Protein AF-A0A834IF32-F1 (afdb_monomer_lite)

Foldseek 3Di:
DDDDDDPDDPPPPPPPPPPPPDDPDVCVVCVVVVVVVVVVVVVVVVVVVVVVVVVVVVVVVLVVQCPDPDDDNVVSVVVVVVVVVVVVVVCVVPVVPPPVPDDPPDPDDDPDDDDDDD

Organism: Rhynchophorus ferrugineus (NCBI:txid354439)

Radius of gyration: 31.02 Å; chains: 1; bounding box: 51×69×85 Å

Sequence (118 aa):
PSQPPIKTKPNNCYVAKLVEPYCHCDFHLYEPEMGRYMKLAEKEKVLYEELDNLKKRMAVLVGDILDHPCDTDDEKMKTIYETDYVKRVVKSSCLDRVAELRPRFGSDLTPRGYVLSK

pLDDT: mean 73.12, std 18.87, range [36.75, 96.69]

Secondary structure (DSSP, 8-state):
-PPPP---PPP--------------HHHHHHHHHHHHHHHHHHHHHH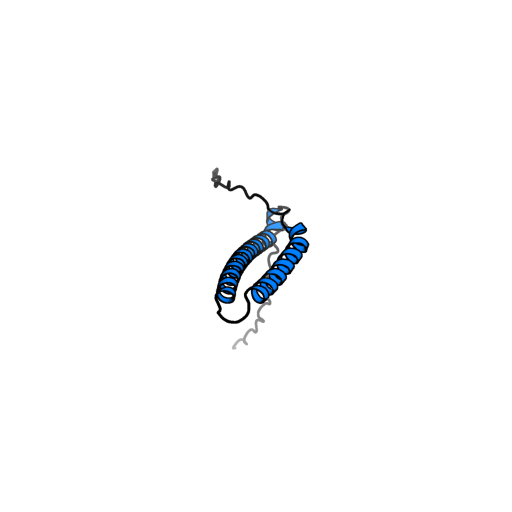HHHHHHHHHHHHHHHHHHHHSSSS-HHHHHHHHHHHHHHHHHHHHHHHTTTGGG-----------------

Structure (mmCIF, N/CA/C/O backbone):
data_AF-A0A834IF32-F1
#
_entry.id   AF-A0A834IF32-F1
#
loop_
_atom_site.group_PDB
_atom_site.id
_atom_site.type_symbol
_atom_site.label_atom_id
_atom_site.label_alt_id
_atom_site.label_comp_id
_atom_site.label_asym_id
_atom_site.label_entity_id
_atom_site.label_seq_id
_atom_site.pdbx_PDB_ins_code
_atom_site.Cartn_x
_atom_site.Cartn_y
_atom_site.Cartn_z
_atom_site.occupancy
_atom_site.B_iso_or_equiv
_atom_site.auth_seq_id
_atom_site.auth_comp_id
_atom_site.auth_asym_id
_atom_site.auth_atom_id
_atom_site.pdbx_PDB_model_num
ATOM 1 N N . PRO A 1 1 ? -25.717 -51.269 61.606 1.00 55.09 1 PRO A N 1
ATOM 2 C CA . PRO A 1 1 ? -26.358 -51.051 60.287 1.00 55.09 1 PRO A CA 1
ATOM 3 C C . PRO A 1 1 ? -25.640 -49.948 59.493 1.00 55.09 1 PRO A C 1
ATOM 5 O O . PRO A 1 1 ? -25.636 -48.795 59.912 1.00 55.09 1 PRO A O 1
ATOM 8 N N . SER A 1 2 ? -24.967 -50.316 58.399 1.00 59.84 2 SER A N 1
ATOM 9 C CA . SER A 1 2 ? -24.279 -49.369 57.516 1.00 59.84 2 SER A CA 1
ATOM 10 C C . SER A 1 2 ? -25.292 -48.650 56.622 1.00 59.84 2 SER A C 1
ATOM 12 O O . SER A 1 2 ? -26.114 -49.275 55.954 1.00 59.84 2 SER A O 1
ATOM 14 N N . GLN A 1 3 ? -25.261 -47.319 56.643 1.00 69.75 3 GLN A N 1
ATOM 15 C CA . GLN A 1 3 ? -26.117 -46.479 55.811 1.00 69.75 3 GLN A CA 1
ATOM 16 C C . GLN A 1 3 ? -25.669 -46.580 54.340 1.00 69.75 3 GLN A C 1
ATOM 18 O O . GLN A 1 3 ? -24.463 -46.554 54.080 1.00 69.75 3 GLN A O 1
ATOM 23 N N . PRO A 1 4 ? -26.591 -46.706 53.367 1.00 72.56 4 PRO A N 1
ATOM 24 C CA . PRO A 1 4 ? -26.211 -46.758 51.962 1.00 72.56 4 PRO A CA 1
ATOM 25 C C . PRO A 1 4 ? -25.679 -45.395 51.481 1.00 72.56 4 PRO A C 1
ATOM 27 O O . PRO A 1 4 ? -26.102 -44.356 52.000 1.00 72.56 4 PRO A O 1
ATOM 30 N N . PRO A 1 5 ? -24.782 -45.369 50.476 1.00 72.25 5 PRO A N 1
ATOM 31 C CA . PRO A 1 5 ? -24.218 -44.129 49.957 1.00 72.25 5 PRO A CA 1
ATOM 32 C C . PRO A 1 5 ? -25.316 -43.217 49.405 1.00 72.25 5 PRO A C 1
ATOM 34 O O . PRO A 1 5 ? -26.075 -43.604 48.512 1.00 72.25 5 PRO A O 1
ATOM 37 N N . ILE A 1 6 ? -25.388 -41.991 49.921 1.00 71.31 6 ILE A N 1
ATOM 38 C CA . ILE A 1 6 ? -26.313 -40.970 49.433 1.00 71.31 6 ILE A CA 1
ATOM 39 C C . ILE A 1 6 ? -25.824 -40.540 48.048 1.00 71.31 6 ILE A C 1
ATOM 41 O O . ILE A 1 6 ? -24.820 -39.844 47.917 1.00 71.31 6 ILE A O 1
ATOM 45 N N . LYS A 1 7 ? -26.534 -40.957 46.995 1.00 64.50 7 LYS A N 1
ATOM 46 C CA . LYS A 1 7 ? -26.339 -40.420 45.645 1.00 64.50 7 LYS A CA 1
ATOM 47 C C . LYS A 1 7 ? -26.950 -39.022 45.582 1.00 64.50 7 LYS A C 1
ATOM 49 O O . LYS A 1 7 ? -28.085 -38.859 45.139 1.00 64.50 7 LYS A O 1
ATOM 54 N N . THR A 1 8 ? -26.218 -38.004 46.022 1.00 65.38 8 THR A N 1
ATOM 55 C CA . THR A 1 8 ? -26.555 -36.631 45.652 1.00 65.38 8 THR A CA 1
ATOM 56 C C . THR A 1 8 ? -26.234 -36.473 44.167 1.00 65.38 8 THR A C 1
ATOM 58 O O . THR A 1 8 ? -25.078 -36.504 43.749 1.00 65.38 8 THR A O 1
ATOM 61 N N . LYS A 1 9 ? -27.272 -36.357 43.326 1.00 63.59 9 LYS A N 1
ATOM 62 C CA . LYS A 1 9 ? -27.092 -35.779 41.987 1.00 63.59 9 LYS A CA 1
ATOM 63 C C . LYS A 1 9 ? -26.353 -34.449 42.183 1.00 63.59 9 LYS A C 1
ATOM 65 O O . LYS A 1 9 ? -26.742 -33.715 43.096 1.00 63.59 9 LYS A O 1
ATOM 70 N N . PRO A 1 10 ? -25.324 -34.121 41.382 1.00 64.25 10 PRO A N 1
ATOM 71 C CA . PRO A 1 10 ? -24.794 -32.770 41.401 1.00 64.25 10 PRO A CA 1
ATOM 72 C C . PRO A 1 10 ? -25.981 -31.858 41.111 1.00 64.25 10 PRO A C 1
ATOM 74 O O . PRO A 1 10 ? -26.658 -32.027 40.093 1.00 64.25 10 PRO A O 1
ATOM 77 N N . ASN A 1 11 ? -26.309 -30.979 42.060 1.00 61.72 11 ASN A N 1
ATOM 78 C CA . ASN A 1 11 ? -27.284 -29.936 41.807 1.00 61.72 11 ASN A CA 1
ATOM 79 C C . ASN A 1 11 ? -26.822 -29.264 40.520 1.00 61.72 11 ASN A C 1
ATOM 81 O O . ASN A 1 11 ? -25.683 -28.802 40.439 1.00 61.72 11 ASN A O 1
ATOM 85 N N . ASN A 1 12 ? -27.681 -29.270 39.502 1.00 59.97 12 ASN A N 1
ATOM 86 C CA . ASN A 1 12 ? -27.501 -28.433 38.333 1.00 59.97 12 ASN A CA 1
ATOM 87 C C . ASN A 1 12 ? -27.633 -26.996 38.840 1.00 59.97 12 ASN A C 1
ATOM 89 O O . ASN A 1 12 ? -28.708 -26.402 38.779 1.00 59.97 12 ASN A O 1
ATOM 93 N N . CYS A 1 13 ? -26.561 -26.478 39.437 1.00 61.34 13 CYS A N 1
ATOM 94 C CA . CYS A 1 13 ? -26.422 -25.099 39.840 1.00 61.34 13 CYS A CA 1
ATOM 95 C C . CYS A 1 13 ? -26.330 -24.314 38.539 1.00 61.34 13 CYS A C 1
ATOM 97 O O . CYS A 1 13 ? -25.243 -23.993 38.064 1.00 61.34 13 CYS A O 1
ATOM 99 N N . TYR A 1 14 ? -27.481 -24.063 37.919 1.00 63.34 14 TYR A N 1
ATOM 100 C CA . TYR A 1 14 ? -27.614 -22.986 36.964 1.00 63.34 14 TYR A CA 1
ATOM 101 C C . TYR A 1 14 ? -27.271 -21.716 37.735 1.00 63.34 14 TYR A C 1
ATOM 103 O O . TYR A 1 14 ? -28.106 -21.141 38.429 1.00 63.34 14 TYR A O 1
ATOM 111 N N . VAL A 1 15 ? -26.002 -21.316 37.667 1.00 65.94 15 VAL A N 1
ATOM 112 C CA . VAL A 1 15 ? -25.593 -19.968 38.028 1.00 65.94 15 VAL A CA 1
ATOM 113 C C . VAL A 1 15 ? -26.241 -19.099 36.966 1.00 65.94 15 VAL A C 1
ATOM 115 O O . VAL A 1 15 ? -25.752 -19.016 35.838 1.00 65.94 15 VAL A O 1
ATOM 118 N N . ALA A 1 16 ? -27.408 -18.543 37.290 1.00 64.94 16 ALA A N 1
ATOM 119 C CA . ALA A 1 16 ? -28.004 -17.504 36.477 1.00 64.94 16 ALA A CA 1
ATOM 120 C C . ALA A 1 16 ? -26.912 -16.450 36.277 1.00 64.94 16 ALA A C 1
ATOM 122 O O . ALA A 1 16 ? -26.424 -15.875 37.251 1.00 64.94 16 ALA A O 1
ATOM 123 N N . LYS A 1 17 ? -26.466 -16.257 35.029 1.00 63.28 17 LYS A N 1
ATOM 124 C CA . LYS A 1 17 ? -25.652 -15.089 34.703 1.00 63.28 17 LYS A CA 1
ATOM 125 C C . LYS A 1 17 ? -26.481 -13.900 35.161 1.00 63.28 17 LYS A C 1
ATOM 127 O O . LYS A 1 17 ? -27.579 -13.705 34.644 1.00 63.28 17 LYS A O 1
ATOM 132 N N . LEU A 1 18 ? -25.987 -13.184 36.168 1.00 60.28 18 LEU A N 1
ATOM 133 C CA . LEU A 1 18 ? -26.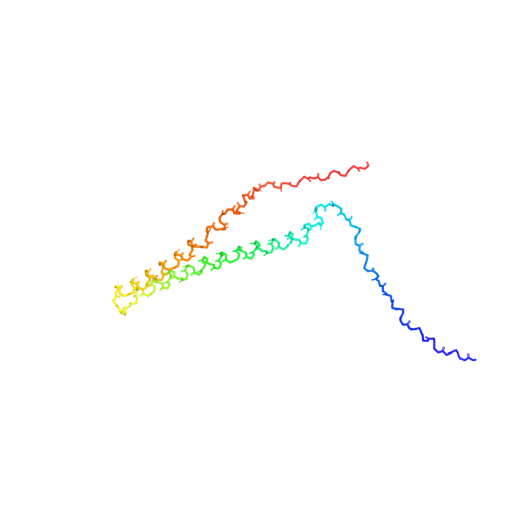547 -11.905 36.569 1.00 60.28 18 LEU A CA 1
ATOM 134 C C . LEU A 1 18 ? -26.494 -11.033 35.318 1.00 60.28 18 LEU A C 1
ATOM 136 O O . LEU A 1 18 ? -25.420 -10.623 34.885 1.00 60.28 18 LEU A O 1
ATOM 140 N N . VAL A 1 19 ? -27.643 -10.880 34.666 1.00 61.78 19 VAL A N 1
ATOM 141 C CA . VAL A 1 19 ? -27.812 -9.912 33.593 1.00 61.78 19 VAL A CA 1
ATOM 142 C C . VAL A 1 19 ? -27.631 -8.569 34.279 1.00 61.78 19 VAL A C 1
ATOM 144 O O . VAL A 1 19 ? -28.379 -8.259 35.209 1.00 61.78 19 VAL A O 1
ATOM 147 N N . GLU A 1 20 ? -26.585 -7.835 33.904 1.00 65.62 20 GLU A N 1
ATOM 148 C CA . GLU A 1 20 ? -26.360 -6.497 34.441 1.00 65.62 20 GLU A CA 1
ATOM 149 C C . GLU A 1 20 ? -27.640 -5.667 34.262 1.00 65.62 20 GLU A C 1
ATOM 151 O O . GLU A 1 20 ? -28.281 -5.748 33.206 1.00 65.62 20 GLU A O 1
ATOM 156 N N . PRO A 1 21 ? -28.071 -4.926 35.299 1.00 65.88 21 PRO A N 1
ATOM 157 C CA . PRO A 1 21 ? -29.269 -4.110 35.210 1.00 65.88 21 PRO A CA 1
ATOM 158 C C . PRO A 1 21 ? -29.119 -3.142 34.037 1.00 65.88 21 PRO A C 1
ATOM 160 O O . PRO A 1 21 ? -28.099 -2.469 33.907 1.00 65.88 21 PRO A O 1
ATOM 163 N N . TYR A 1 22 ? -30.137 -3.100 33.178 1.00 60.47 22 TYR A N 1
ATOM 164 C CA . TYR A 1 22 ? -30.170 -2.268 31.980 1.00 60.47 22 TYR A CA 1
ATOM 165 C C . TYR A 1 22 ? -29.906 -0.796 32.350 1.00 60.47 22 TYR A C 1
ATOM 167 O O . TYR A 1 22 ? -30.786 -0.116 32.878 1.00 60.47 22 TYR A O 1
ATOM 175 N N . CYS A 1 23 ? -28.678 -0.314 32.123 1.00 68.75 23 CYS A N 1
ATOM 176 C CA . CYS A 1 23 ? -28.326 1.093 32.305 1.00 68.75 23 CYS A CA 1
ATOM 177 C C . CYS A 1 23 ? -28.703 1.866 31.043 1.00 68.75 23 CYS A C 1
ATOM 179 O O . CYS A 1 23 ? -28.244 1.539 29.954 1.00 68.75 23 CYS A O 1
ATOM 181 N N . HIS A 1 24 ? -29.465 2.948 31.195 1.00 62.12 24 HIS A N 1
ATOM 182 C CA . HIS A 1 24 ? -29.790 3.889 30.114 1.00 62.12 24 HIS A CA 1
ATOM 183 C C . HIS A 1 24 ? -28.644 4.854 29.774 1.00 62.12 24 HIS A C 1
ATOM 185 O O . HIS A 1 24 ? -28.862 5.890 29.152 1.00 62.12 24 HIS A O 1
ATOM 191 N N . CYS A 1 25 ? -27.434 4.564 30.236 1.00 69.19 25 CYS A N 1
ATOM 192 C CA . CYS A 1 25 ? -26.279 5.384 29.955 1.00 69.19 25 CYS A CA 1
ATOM 193 C C . CYS A 1 25 ? -25.654 4.951 28.626 1.00 69.19 25 CYS A C 1
ATOM 195 O O . CYS A 1 25 ? -25.248 3.802 28.457 1.00 69.19 25 CYS A O 1
ATOM 197 N N . ASP A 1 26 ? -25.533 5.909 27.709 1.00 63.69 26 ASP A N 1
ATOM 198 C CA . ASP A 1 26 ? -24.906 5.755 26.392 1.00 63.69 26 ASP A CA 1
ATOM 199 C C . ASP A 1 26 ? -23.539 5.051 26.459 1.00 63.69 26 ASP A C 1
ATOM 201 O O . ASP A 1 26 ? -23.178 4.274 25.580 1.00 63.69 26 ASP A O 1
ATOM 205 N N . PHE A 1 27 ? -22.799 5.255 27.552 1.00 65.38 27 PHE A N 1
ATOM 206 C CA . PHE A 1 27 ? -21.507 4.622 27.799 1.00 65.38 27 PHE A CA 1
ATOM 207 C C . PHE A 1 27 ? -21.541 3.087 27.680 1.00 65.38 27 PHE A C 1
ATOM 209 O O . PHE A 1 27 ? -20.686 2.525 27.001 1.00 65.38 27 PHE A O 1
ATOM 216 N N . HIS A 1 28 ? -22.542 2.410 28.253 1.00 64.88 28 HIS A N 1
ATOM 217 C CA . HIS A 1 28 ? -22.630 0.942 28.196 1.00 64.88 28 HIS A CA 1
ATOM 218 C C . HIS A 1 28 ? -23.219 0.417 26.881 1.00 64.88 28 HIS A C 1
ATOM 220 O O . HIS A 1 28 ? -22.980 -0.737 26.527 1.00 64.88 28 HIS A O 1
ATOM 226 N N . LEU A 1 29 ? -23.937 1.254 26.122 1.00 62.12 29 LEU A N 1
ATOM 227 C CA . LEU A 1 29 ? -24.333 0.920 24.751 1.00 62.12 29 LEU A CA 1
ATOM 228 C C . LEU A 1 29 ? -23.116 0.876 23.819 1.00 62.12 29 LEU A C 1
ATOM 230 O O . LEU A 1 29 ? -23.004 -0.034 22.998 1.00 62.12 29 LEU A O 1
ATOM 234 N N . TYR A 1 30 ? -22.189 1.825 23.970 1.00 65.12 30 TYR A N 1
ATOM 235 C CA . TYR A 1 30 ? -21.050 1.962 23.062 1.00 65.12 30 TYR A CA 1
ATOM 236 C C . TYR A 1 30 ? -19.791 1.221 23.511 1.00 65.12 30 TYR A C 1
ATOM 238 O O . TYR A 1 30 ? -18.935 0.964 22.674 1.00 65.12 30 TYR A O 1
ATOM 246 N N . GLU A 1 31 ? -19.639 0.850 24.783 1.00 64.56 31 GLU A N 1
ATOM 247 C CA . GLU A 1 31 ? -18.443 0.165 25.303 1.00 64.56 31 GLU A CA 1
ATOM 248 C C . GLU A 1 31 ? -17.981 -1.049 24.452 1.00 64.56 31 GLU A C 1
ATOM 250 O O . GLU A 1 31 ? -16.805 -1.093 24.060 1.00 64.56 31 GLU A O 1
ATOM 255 N N . PRO A 1 32 ? -18.859 -1.994 24.048 1.00 72.56 32 PRO A N 1
ATOM 256 C CA . PRO A 1 32 ? -18.455 -3.099 23.174 1.00 72.56 32 PRO A CA 1
ATOM 257 C C . PRO A 1 32 ? -18.165 -2.677 21.722 1.00 72.56 32 PRO A C 1
ATOM 259 O O . PRO A 1 32 ? -17.421 -3.373 21.021 1.00 72.56 32 PRO A O 1
ATOM 262 N N . GLU A 1 33 ? -18.726 -1.565 21.247 1.00 79.06 33 GLU A N 1
ATOM 263 C CA . GLU A 1 33 ? -18.521 -1.048 19.887 1.00 79.06 33 GLU A CA 1
ATOM 264 C C . GLU A 1 33 ? -17.258 -0.189 19.781 1.00 79.06 33 GLU A C 1
ATOM 266 O O . GLU A 1 33 ? -16.506 -0.305 18.814 1.00 79.06 33 GLU A O 1
ATOM 271 N N . MET A 1 34 ? -16.949 0.586 20.817 1.00 81.94 34 MET A N 1
ATOM 272 C CA . MET A 1 34 ? -15.769 1.437 20.903 1.00 81.94 34 MET A CA 1
ATOM 273 C C . MET A 1 34 ? -14.490 0.597 20.877 1.00 81.94 34 MET A C 1
ATOM 275 O O . MET A 1 34 ? -13.562 0.884 20.120 1.00 81.94 34 MET A O 1
ATOM 279 N N . GLY A 1 35 ? -14.470 -0.527 21.603 1.00 83.81 35 GLY A N 1
ATOM 280 C CA . GLY A 1 35 ? -13.368 -1.488 21.528 1.00 83.81 35 GLY A CA 1
ATOM 281 C C . GLY A 1 35 ? -13.195 -2.113 20.135 1.00 83.81 35 GLY A C 1
ATOM 282 O O . GLY A 1 35 ? -12.072 -2.430 19.732 1.00 83.81 35 GLY A O 1
ATOM 283 N N . ARG A 1 36 ? -14.279 -2.279 19.361 1.00 86.44 36 ARG A N 1
ATOM 284 C CA . ARG A 1 36 ? -14.203 -2.735 17.960 1.00 86.44 36 ARG A CA 1
ATOM 285 C C . ARG A 1 36 ? -13.673 -1.635 17.050 1.00 86.44 36 ARG A C 1
ATOM 287 O O . ARG A 1 36 ? -12.796 -1.922 16.240 1.00 86.44 36 ARG A O 1
ATOM 294 N N . TYR A 1 37 ? -14.147 -0.403 17.215 1.00 89.50 37 TYR A N 1
ATOM 295 C CA . TYR A 1 37 ? -13.665 0.758 16.472 1.00 89.50 37 TYR A CA 1
ATOM 296 C C . TYR A 1 37 ? -12.155 0.951 16.651 1.00 89.50 37 TYR A C 1
ATOM 298 O O . TYR A 1 37 ? -11.436 1.023 15.661 1.00 89.50 37 TYR A O 1
ATOM 306 N N . MET A 1 38 ? -11.646 0.918 17.887 1.00 89.19 38 MET A N 1
ATOM 307 C CA . MET A 1 38 ? -10.205 1.052 18.146 1.00 89.19 38 MET A CA 1
ATOM 308 C C . MET A 1 38 ? -9.381 -0.035 17.444 1.00 89.19 38 MET A C 1
ATOM 310 O O . MET A 1 38 ? -8.339 0.252 16.860 1.00 89.19 38 MET A O 1
ATOM 314 N N . LYS A 1 39 ? -9.864 -1.285 17.438 1.00 90.75 39 LYS A N 1
ATOM 315 C CA . LYS A 1 39 ? -9.211 -2.381 16.703 1.00 90.75 39 LYS A CA 1
ATOM 316 C C . LYS A 1 39 ? -9.246 -2.171 15.190 1.00 90.75 39 LYS A C 1
ATOM 318 O O . LYS A 1 39 ? -8.306 -2.570 14.512 1.00 90.75 39 LYS A O 1
ATOM 323 N N . LEU A 1 40 ? -10.327 -1.604 14.654 1.00 93.19 40 LEU A N 1
ATOM 324 C CA . LEU A 1 40 ? -10.425 -1.274 13.232 1.00 93.19 40 LEU A CA 1
ATOM 325 C C . LEU A 1 40 ? -9.475 -0.132 12.861 1.00 93.19 40 LEU A C 1
ATOM 327 O O . LEU A 1 40 ? -8.773 -0.257 11.865 1.00 93.19 40 LEU A O 1
ATOM 331 N N . ALA A 1 41 ? -9.387 0.909 13.688 1.00 93.06 41 ALA A N 1
ATOM 332 C CA . ALA A 1 41 ? -8.467 2.025 13.485 1.00 93.06 41 ALA A CA 1
ATOM 333 C C . ALA A 1 41 ? -6.995 1.573 13.515 1.00 93.06 41 ALA A C 1
ATOM 335 O O . ALA A 1 41 ? -6.206 1.970 12.660 1.00 93.06 41 ALA A O 1
ATOM 336 N N . GLU A 1 42 ? -6.625 0.683 14.443 1.00 94.31 42 GLU A N 1
ATOM 337 C CA . GLU A 1 42 ? -5.264 0.130 14.475 1.00 94.31 42 GLU A CA 1
ATOM 338 C C . GLU A 1 42 ? -4.969 -0.718 13.229 1.00 94.31 42 GLU A C 1
ATOM 340 O O . GLU A 1 42 ? -3.902 -0.601 12.631 1.00 94.31 42 GLU A O 1
ATOM 345 N N . LYS A 1 43 ? -5.932 -1.532 12.777 1.00 95.12 43 LYS A N 1
ATOM 346 C CA . LYS A 1 43 ? -5.788 -2.291 11.524 1.00 95.12 43 LYS A CA 1
ATOM 347 C C . LYS A 1 43 ? -5.633 -1.379 10.314 1.00 95.12 43 LYS A C 1
ATOM 349 O O . LYS A 1 43 ? -4.804 -1.657 9.456 1.00 95.12 43 LYS A O 1
ATOM 354 N N . GLU A 1 44 ? -6.420 -0.312 10.237 1.00 93.19 44 GLU A N 1
ATOM 355 C CA . GLU A 1 44 ? -6.318 0.672 9.163 1.00 93.19 44 GLU A CA 1
ATOM 356 C C . GLU A 1 44 ? -4.913 1.289 9.123 1.00 93.19 44 GLU A C 1
ATOM 358 O O . GLU A 1 44 ? -4.292 1.345 8.061 1.00 93.19 44 GLU A O 1
ATOM 363 N N . LYS A 1 45 ? -4.374 1.680 10.281 1.00 93.31 45 LYS A N 1
ATOM 364 C CA . LYS A 1 45 ? -3.008 2.199 10.395 1.00 93.31 45 LYS A CA 1
ATOM 365 C C . LYS A 1 45 ? -1.967 1.203 9.873 1.00 93.31 45 LYS A C 1
ATOM 367 O O . LYS A 1 45 ? -1.146 1.580 9.040 1.00 93.31 45 LYS A O 1
ATOM 372 N N . VAL A 1 46 ? -2.026 -0.057 10.309 1.00 95.12 46 VAL A N 1
ATOM 373 C CA . VAL A 1 46 ? -1.100 -1.109 9.848 1.00 95.12 46 VAL A CA 1
ATOM 374 C C . VAL A 1 46 ? -1.186 -1.292 8.331 1.00 95.12 46 VAL A C 1
ATOM 376 O O . VAL A 1 46 ? -0.159 -1.329 7.657 1.00 95.12 46 VAL A O 1
ATOM 379 N N . LEU A 1 47 ? -2.395 -1.320 7.764 1.00 94.94 47 LEU A N 1
ATOM 380 C CA . LEU A 1 47 ? -2.583 -1.431 6.315 1.00 94.94 47 LEU A CA 1
ATOM 381 C C . LEU A 1 47 ? -1.971 -0.246 5.554 1.00 94.94 47 LEU A C 1
ATOM 383 O O . LEU A 1 47 ? -1.413 -0.436 4.472 1.00 94.94 47 LEU A O 1
ATOM 387 N N . TYR A 1 48 ? -2.036 0.974 6.097 1.00 93.50 48 TYR A N 1
ATOM 388 C CA . TYR A 1 48 ? -1.362 2.124 5.489 1.00 93.50 48 TYR A CA 1
ATOM 389 C C . TYR A 1 48 ? 0.162 1.996 5.521 1.00 93.50 48 TYR A C 1
ATOM 391 O O . TYR A 1 48 ? 0.812 2.323 4.526 1.00 93.50 48 TYR A O 1
ATOM 399 N N . GLU A 1 49 ? 0.731 1.515 6.626 1.00 94.62 49 GLU A N 1
ATOM 400 C CA . GLU A 1 49 ? 2.173 1.270 6.748 1.00 94.62 49 GLU A CA 1
ATOM 401 C C . GLU A 1 49 ? 2.640 0.185 5.765 1.00 94.62 49 GLU A C 1
ATOM 403 O O . GLU A 1 49 ? 3.635 0.360 5.056 1.00 94.62 49 GLU A O 1
ATOM 408 N N . GLU A 1 50 ? 1.892 -0.913 5.651 1.00 95.88 50 GLU A N 1
ATOM 409 C CA . GLU A 1 50 ? 2.147 -1.975 4.673 1.00 95.88 50 GLU A CA 1
ATOM 410 C C . GLU A 1 50 ? 2.068 -1.456 3.235 1.00 95.88 50 GLU A C 1
ATOM 412 O O . GLU A 1 50 ? 2.938 -1.754 2.412 1.00 95.88 50 GLU A O 1
ATOM 417 N N . LEU A 1 51 ? 1.065 -0.632 2.932 1.00 93.75 51 LEU A N 1
ATOM 418 C CA . LEU A 1 51 ? 0.888 -0.026 1.617 1.00 93.75 51 LEU A CA 1
ATOM 419 C C . LEU A 1 51 ? 2.019 0.956 1.276 1.00 93.75 51 LEU A C 1
ATOM 421 O O . LEU A 1 51 ? 2.438 1.022 0.118 1.00 93.75 51 LEU A O 1
ATOM 425 N N . ASP A 1 52 ? 2.534 1.708 2.249 1.00 93.94 52 ASP A N 1
ATOM 426 C CA . ASP A 1 52 ? 3.702 2.573 2.057 1.00 93.94 52 ASP A CA 1
ATOM 427 C C . ASP A 1 52 ? 4.972 1.756 1.781 1.00 93.94 52 ASP A C 1
ATOM 429 O O . ASP A 1 52 ? 5.707 2.024 0.827 1.00 93.94 52 ASP A O 1
ATOM 433 N N . ASN A 1 53 ? 5.187 0.684 2.545 1.00 95.88 53 ASN A N 1
ATOM 434 C CA . ASN A 1 53 ? 6.298 -0.237 2.321 1.00 95.88 53 ASN A CA 1
ATOM 435 C C . ASN A 1 53 ? 6.219 -0.918 0.949 1.00 95.88 53 ASN A C 1
ATOM 437 O O . ASN A 1 53 ? 7.232 -1.028 0.255 1.00 95.88 53 ASN A O 1
ATOM 441 N N . LEU A 1 54 ? 5.024 -1.326 0.519 1.00 95.44 54 LEU A N 1
ATOM 442 C CA . LEU A 1 54 ? 4.806 -1.890 -0.809 1.00 95.44 54 LEU A CA 1
ATOM 443 C C . LEU A 1 54 ? 5.155 -0.882 -1.910 1.00 95.44 54 LEU A C 1
ATOM 445 O O . LEU A 1 54 ? 5.859 -1.237 -2.853 1.00 95.44 54 LEU A O 1
ATOM 449 N N . LYS A 1 55 ? 4.732 0.383 -1.781 1.00 93.06 55 LYS A N 1
ATOM 450 C CA . LYS A 1 55 ? 5.084 1.442 -2.745 1.00 93.06 55 LYS A CA 1
ATOM 451 C C . LYS A 1 55 ? 6.593 1.636 -2.863 1.00 93.06 55 LYS A C 1
ATOM 453 O O . LYS A 1 55 ? 7.085 1.775 -3.979 1.00 93.06 55 LYS A O 1
ATOM 458 N N . LYS A 1 56 ? 7.322 1.624 -1.743 1.00 95.75 56 LYS A N 1
ATOM 459 C CA . LYS A 1 56 ? 8.791 1.723 -1.747 1.00 95.75 56 LYS A CA 1
ATOM 460 C C . LYS A 1 56 ? 9.422 0.553 -2.495 1.00 95.75 56 LYS A C 1
ATOM 462 O O . LYS A 1 56 ? 10.266 0.774 -3.354 1.00 95.75 56 LYS A O 1
ATOM 467 N N . ARG A 1 57 ? 8.968 -0.677 -2.230 1.00 96.69 57 ARG A N 1
ATOM 468 C CA . ARG A 1 57 ? 9.451 -1.875 -2.941 1.00 96.69 57 ARG A CA 1
ATOM 469 C C . ARG A 1 57 ? 9.166 -1.812 -4.439 1.00 96.69 57 ARG A C 1
ATOM 471 O O . ARG A 1 57 ? 10.039 -2.155 -5.222 1.00 96.69 57 ARG A O 1
ATOM 478 N N . MET A 1 58 ? 7.983 -1.340 -4.836 1.00 94.94 58 MET A N 1
ATOM 479 C CA . MET A 1 58 ? 7.666 -1.127 -6.251 1.00 94.94 58 MET A CA 1
ATOM 480 C C . MET A 1 58 ? 8.610 -0.111 -6.899 1.00 94.94 58 MET A C 1
ATOM 482 O O . MET A 1 58 ? 9.051 -0.340 -8.015 1.00 94.94 58 MET A O 1
ATOM 486 N N . ALA A 1 59 ? 8.929 0.991 -6.213 1.00 93.94 59 ALA A N 1
ATOM 487 C CA . ALA A 1 59 ? 9.843 2.003 -6.741 1.00 93.94 59 ALA A CA 1
ATOM 488 C C . ALA A 1 59 ? 11.267 1.457 -6.934 1.00 93.94 59 ALA A C 1
ATOM 490 O O . ALA A 1 59 ? 11.872 1.716 -7.969 1.00 93.94 59 ALA A O 1
ATOM 491 N N . VAL A 1 60 ? 11.770 0.670 -5.974 1.00 96.56 60 VAL A N 1
ATOM 492 C CA . VAL A 1 60 ? 13.066 -0.021 -6.101 1.00 96.56 60 VAL A CA 1
ATOM 493 C C . VAL A 1 60 ? 13.048 -0.976 -7.292 1.00 96.56 60 VAL A C 1
ATOM 495 O O . VAL A 1 60 ? 13.915 -0.887 -8.149 1.00 96.56 60 VAL A O 1
ATOM 498 N N . LEU A 1 61 ? 12.011 -1.812 -7.401 1.00 95.00 61 LEU A N 1
ATOM 499 C CA . LEU A 1 61 ? 11.890 -2.780 -8.491 1.00 95.00 61 LEU A CA 1
ATOM 500 C C . LEU A 1 61 ? 11.824 -2.109 -9.869 1.00 95.00 61 LEU A C 1
ATOM 502 O O . LEU A 1 61 ? 12.397 -2.612 -10.826 1.00 95.00 61 LEU A O 1
ATOM 506 N N . VAL A 1 62 ? 11.128 -0.975 -9.982 1.00 93.88 62 VAL A N 1
ATOM 507 C CA . VAL A 1 62 ? 11.105 -0.186 -11.222 1.00 93.88 62 VAL A CA 1
ATOM 508 C C . VAL A 1 62 ? 12.505 0.319 -11.569 1.00 93.88 62 VAL A C 1
ATOM 510 O O . VAL A 1 62 ? 12.884 0.240 -12.732 1.00 93.88 62 VAL A O 1
ATOM 513 N N . GLY A 1 63 ? 13.276 0.784 -10.582 1.00 92.38 63 GLY A N 1
ATOM 514 C CA . GLY A 1 63 ? 14.684 1.137 -10.777 1.00 92.38 63 GLY A CA 1
ATOM 515 C C . GLY A 1 63 ? 15.493 -0.039 -11.324 1.00 92.38 63 GLY A C 1
ATOM 516 O O . GLY A 1 63 ? 16.077 0.075 -12.395 1.00 92.38 63 GLY A O 1
ATOM 517 N N . ASP A 1 64 ? 15.411 -1.198 -10.665 1.00 93.50 64 ASP A N 1
ATOM 518 C CA . ASP A 1 64 ? 16.129 -2.412 -11.078 1.00 93.50 64 ASP A CA 1
ATOM 519 C C . ASP A 1 64 ? 15.765 -2.858 -12.510 1.00 93.50 64 ASP A C 1
ATOM 521 O O . ASP A 1 64 ? 16.623 -3.322 -13.261 1.00 93.50 64 ASP A O 1
ATOM 525 N N . ILE A 1 65 ? 14.495 -2.711 -12.913 1.00 92.12 65 ILE A N 1
ATOM 526 C CA . ILE A 1 65 ? 14.027 -3.018 -14.275 1.00 92.12 65 ILE A CA 1
ATOM 527 C C . ILE A 1 65 ? 14.647 -2.058 -15.298 1.00 92.12 65 ILE A C 1
ATOM 529 O O . ILE A 1 65 ? 15.095 -2.493 -16.364 1.00 92.12 65 ILE A O 1
ATOM 533 N N . LEU A 1 66 ? 14.665 -0.759 -14.994 1.00 90.94 66 LEU A N 1
ATOM 534 C CA . LEU A 1 66 ? 15.221 0.256 -15.889 1.00 90.94 66 LEU A CA 1
ATOM 535 C C . LEU A 1 66 ? 16.739 0.110 -16.027 1.00 90.94 66 LEU A C 1
ATOM 537 O O . LEU A 1 66 ? 17.243 0.184 -17.142 1.00 90.94 66 LEU A O 1
ATOM 541 N N . ASP A 1 67 ? 17.436 -0.221 -14.941 1.00 90.50 67 ASP A N 1
ATOM 542 C CA . ASP A 1 67 ? 18.890 -0.417 -14.928 1.00 90.50 67 ASP A CA 1
ATOM 543 C C . ASP A 1 67 ? 19.337 -1.733 -15.601 1.00 90.50 67 ASP A C 1
ATOM 545 O O . ASP A 1 67 ? 20.520 -1.923 -15.900 1.00 90.50 67 ASP A O 1
ATOM 549 N N . HIS A 1 68 ? 18.414 -2.668 -15.856 1.00 88.69 68 HIS A N 1
ATOM 550 C CA . HIS A 1 68 ? 18.741 -3.959 -16.457 1.00 88.69 68 HIS A CA 1
ATOM 551 C C . HIS A 1 68 ? 19.133 -3.813 -17.945 1.00 88.69 68 HIS A C 1
ATOM 553 O O . HIS A 1 68 ? 18.368 -3.257 -18.723 1.00 88.69 68 HIS A O 1
ATOM 559 N N . PRO A 1 69 ? 20.247 -4.387 -18.429 1.00 86.00 69 PRO A N 1
ATOM 560 C CA . PRO A 1 69 ? 20.734 -4.164 -19.801 1.00 86.00 69 PRO A CA 1
ATOM 561 C C . PRO A 1 69 ? 19.949 -4.909 -20.902 1.00 86.00 69 PRO A C 1
ATOM 563 O O . PRO A 1 69 ? 20.336 -4.874 -22.067 1.00 86.00 69 PRO A O 1
ATOM 566 N N . CYS A 1 70 ? 18.893 -5.639 -20.540 1.00 79.62 70 CYS A N 1
ATOM 567 C CA . CYS A 1 70 ? 18.011 -6.338 -21.481 1.00 79.62 70 CYS A CA 1
ATOM 568 C C . CYS A 1 70 ? 16.794 -5.461 -21.799 1.00 79.62 70 CYS A C 1
ATOM 570 O O . CYS A 1 70 ? 16.355 -4.722 -20.921 1.00 79.62 70 CYS A O 1
ATOM 572 N N . ASP A 1 71 ? 16.258 -5.591 -23.013 1.00 76.75 71 ASP A N 1
ATOM 573 C CA . ASP A 1 71 ? 15.163 -4.801 -23.596 1.00 76.75 71 ASP A CA 1
ATOM 574 C C . ASP A 1 71 ? 15.486 -3.326 -23.883 1.00 76.75 71 ASP A C 1
ATOM 576 O O . ASP A 1 71 ? 16.496 -2.777 -23.445 1.00 76.75 71 ASP A O 1
ATOM 580 N N . THR A 1 72 ? 14.620 -2.687 -24.673 1.00 83.31 72 THR A N 1
ATOM 581 C CA . THR A 1 72 ? 14.704 -1.249 -24.952 1.00 83.31 72 THR A CA 1
ATOM 582 C C . THR A 1 72 ? 14.014 -0.452 -23.847 1.00 83.31 72 THR A C 1
ATOM 584 O O . THR A 1 72 ? 12.977 -0.866 -23.319 1.00 83.31 72 THR A O 1
ATOM 587 N N . ASP A 1 73 ? 14.564 0.715 -23.510 1.00 86.25 73 ASP A N 1
ATOM 588 C CA . ASP A 1 73 ? 13.999 1.584 -22.469 1.00 86.25 73 ASP A CA 1
ATOM 589 C C . ASP A 1 73 ? 12.544 1.975 -22.770 1.00 86.25 73 ASP A C 1
ATOM 591 O O . ASP A 1 73 ? 11.721 2.062 -21.857 1.00 86.25 73 ASP A O 1
ATOM 595 N N . ASP A 1 74 ? 12.195 2.125 -24.050 1.00 87.75 74 ASP A N 1
ATOM 596 C CA . ASP A 1 74 ? 10.846 2.474 -24.498 1.00 87.75 74 ASP A CA 1
ATOM 597 C C . ASP A 1 74 ? 9.800 1.414 -24.109 1.00 87.75 74 ASP A C 1
ATOM 599 O O . ASP A 1 74 ? 8.715 1.754 -23.625 1.00 87.75 74 ASP A O 1
ATOM 603 N N . GLU A 1 75 ? 10.112 0.124 -24.269 1.00 87.94 75 GLU A N 1
ATOM 604 C CA . GLU A 1 75 ? 9.193 -0.970 -23.926 1.00 87.94 75 GLU A CA 1
ATOM 605 C C . GLU A 1 75 ? 8.989 -1.090 -22.409 1.00 87.94 75 GLU A C 1
ATOM 607 O O . GLU A 1 75 ? 7.856 -1.248 -21.930 1.00 87.94 75 GLU A O 1
ATOM 612 N N . LYS A 1 76 ? 10.064 -0.927 -21.630 1.00 90.44 76 LYS A N 1
ATOM 613 C CA . LYS A 1 76 ? 9.994 -0.915 -20.162 1.00 90.44 76 LYS A CA 1
ATOM 614 C C . LYS A 1 76 ? 9.176 0.264 -19.658 1.00 90.44 76 LYS A C 1
ATOM 616 O O . LYS A 1 76 ? 8.245 0.094 -18.873 1.00 90.44 76 LYS A O 1
ATOM 621 N N . MET A 1 77 ? 9.478 1.467 -20.139 1.00 91.00 77 MET A N 1
ATOM 622 C CA . MET A 1 77 ? 8.782 2.675 -19.710 1.00 91.00 77 MET A CA 1
ATOM 623 C C . MET A 1 77 ? 7.301 2.616 -20.075 1.00 91.00 77 MET A C 1
ATOM 625 O O . MET A 1 77 ? 6.462 2.964 -19.245 1.00 91.00 77 MET A O 1
ATOM 629 N N . LYS A 1 78 ? 6.950 2.106 -21.262 1.00 92.44 78 LYS A N 1
ATOM 630 C CA . LYS A 1 78 ? 5.551 1.919 -21.665 1.00 92.44 78 LYS A CA 1
ATOM 631 C C . LYS A 1 78 ? 4.782 1.040 -20.674 1.00 92.44 78 LYS A C 1
ATOM 633 O O . LYS A 1 78 ? 3.731 1.453 -20.184 1.00 92.44 78 LYS A O 1
ATOM 638 N N . THR A 1 79 ? 5.313 -0.136 -20.341 1.00 90.12 79 THR A N 1
ATOM 639 C CA . THR A 1 79 ? 4.642 -1.077 -19.425 1.00 90.12 79 THR A CA 1
ATOM 640 C C . THR A 1 79 ? 4.527 -0.525 -18.000 1.00 90.12 79 THR A C 1
ATOM 642 O O . THR A 1 79 ? 3.471 -0.654 -17.367 1.00 90.12 79 THR A O 1
ATOM 645 N N . ILE A 1 80 ? 5.563 0.163 -17.508 1.00 92.31 80 ILE A N 1
ATOM 646 C CA . ILE A 1 80 ? 5.539 0.860 -16.213 1.00 92.31 80 ILE A CA 1
ATOM 647 C C . ILE A 1 80 ? 4.443 1.935 -16.208 1.00 92.31 80 ILE A C 1
ATOM 649 O O . ILE A 1 80 ? 3.621 1.980 -15.286 1.00 92.31 80 ILE A O 1
ATOM 653 N N . TYR A 1 81 ? 4.374 2.770 -17.250 1.00 91.81 81 TYR A N 1
ATOM 654 C CA . TYR A 1 81 ? 3.382 3.840 -17.349 1.00 91.81 81 TYR A CA 1
ATOM 655 C C . TYR A 1 81 ? 1.945 3.324 -17.422 1.00 91.81 81 TYR A C 1
ATOM 657 O O . TYR A 1 81 ? 1.079 3.861 -16.726 1.00 91.81 81 TYR A O 1
ATOM 665 N N . GLU A 1 82 ? 1.680 2.297 -18.231 1.00 92.94 82 GLU A N 1
ATOM 666 C CA . GLU A 1 82 ? 0.357 1.668 -18.338 1.00 92.94 82 GLU A CA 1
ATOM 667 C C . GLU A 1 82 ? -0.098 1.126 -16.976 1.00 92.94 82 GLU A C 1
ATOM 669 O O . GLU A 1 82 ? -1.211 1.411 -16.518 1.00 92.94 82 GLU A O 1
ATOM 674 N N . THR A 1 83 ? 0.804 0.440 -16.271 1.00 91.56 83 THR A N 1
ATOM 675 C CA . THR A 1 83 ? 0.543 -0.113 -14.935 1.00 91.56 83 THR A CA 1
ATOM 676 C C . THR A 1 83 ? 0.224 0.989 -13.917 1.00 91.56 83 THR A C 1
ATOM 678 O O . THR A 1 83 ? -0.763 0.910 -13.175 1.00 91.56 83 THR A O 1
ATOM 681 N N . ASP A 1 84 ? 1.014 2.064 -13.892 1.00 91.12 84 ASP A N 1
ATOM 682 C CA . ASP A 1 84 ? 0.804 3.184 -12.971 1.00 91.12 84 ASP A CA 1
ATOM 683 C C . ASP A 1 84 ? -0.418 4.042 -13.322 1.00 91.12 84 ASP A C 1
ATOM 685 O O . ASP A 1 84 ? -1.031 4.657 -12.439 1.00 91.12 84 ASP A O 1
ATOM 689 N N . TYR A 1 85 ? -0.806 4.099 -14.595 1.00 90.38 85 TYR A N 1
ATOM 690 C CA . TYR A 1 85 ? -2.037 4.751 -15.026 1.00 90.38 85 TYR A CA 1
ATOM 691 C C . TYR A 1 85 ? -3.268 4.022 -14.478 1.00 90.38 85 TYR A C 1
ATOM 693 O O . TYR A 1 85 ? -4.072 4.640 -13.776 1.00 90.38 85 TYR A O 1
ATOM 701 N N . VAL A 1 86 ? -3.368 2.704 -14.681 1.00 90.25 86 VAL A N 1
ATOM 702 C CA . VAL A 1 86 ? -4.482 1.889 -14.159 1.00 90.25 86 VAL A CA 1
ATOM 703 C C . VAL A 1 86 ? -4.585 2.014 -12.637 1.00 90.25 86 VAL A C 1
ATOM 705 O O . VAL A 1 86 ? -5.663 2.260 -12.093 1.00 90.25 86 VAL A O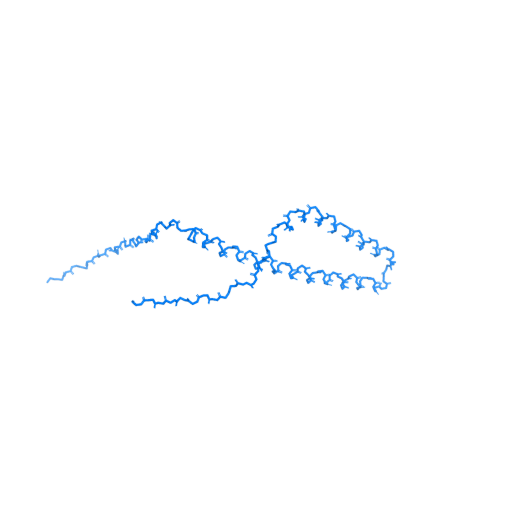 1
ATOM 708 N N . LYS A 1 87 ? -3.448 1.957 -11.934 1.00 86.44 87 LYS A N 1
ATOM 709 C CA . LYS A 1 87 ? -3.378 2.145 -10.477 1.00 86.44 87 LYS A CA 1
ATOM 710 C C . LYS A 1 87 ? -3.933 3.495 -10.009 1.00 86.44 87 LYS A C 1
ATO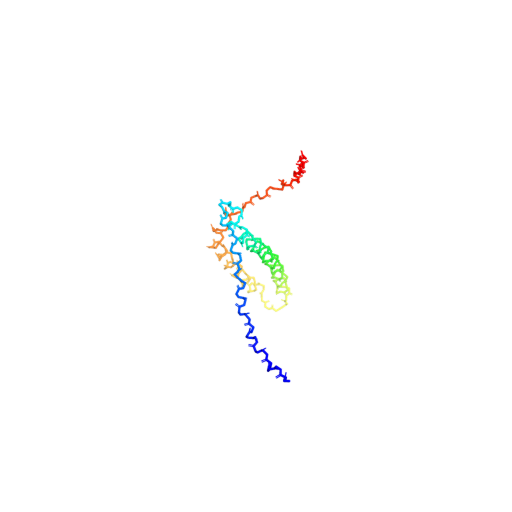M 712 O O . LYS A 1 87 ? -4.468 3.578 -8.903 1.00 86.44 87 LYS A O 1
ATOM 717 N N . ARG A 1 88 ? -3.794 4.564 -10.799 1.00 84.69 88 ARG A N 1
ATOM 718 C CA . ARG A 1 88 ? -4.349 5.890 -10.472 1.00 84.69 88 ARG A CA 1
ATOM 719 C C . ARG A 1 88 ? -5.850 5.960 -10.728 1.00 84.69 88 ARG A C 1
ATOM 721 O O . ARG A 1 88 ? -6.561 6.475 -9.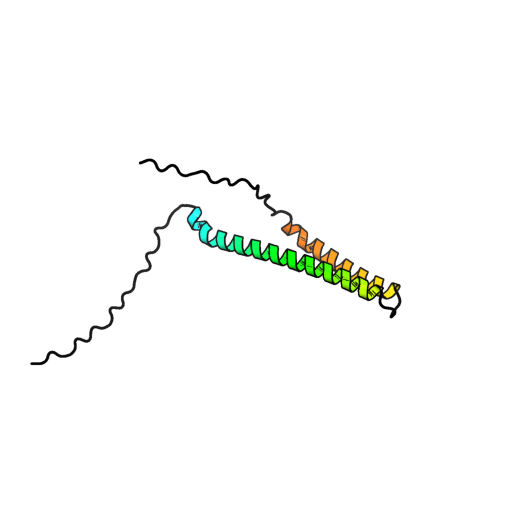871 1.00 84.69 88 ARG A O 1
ATOM 728 N N . VAL A 1 89 ? -6.323 5.383 -11.830 1.00 82.25 89 VAL A N 1
ATOM 729 C CA . VAL A 1 89 ? -7.754 5.350 -12.178 1.00 82.25 89 VAL A CA 1
ATOM 730 C C . VAL A 1 89 ? -8.568 4.578 -11.133 1.00 82.25 89 VAL A C 1
ATOM 732 O O . VAL A 1 89 ? -9.608 5.052 -10.678 1.00 82.25 89 VAL A O 1
ATOM 735 N N . VAL A 1 90 ? -8.059 3.432 -10.670 1.00 75.38 90 VAL A N 1
ATOM 736 C CA . VAL A 1 90 ? -8.711 2.637 -9.611 1.00 75.38 90 VAL A CA 1
ATOM 737 C C . VAL A 1 90 ? -8.729 3.381 -8.270 1.00 75.38 90 VAL A C 1
ATOM 739 O O . VAL A 1 90 ? -9.676 3.268 -7.493 1.00 75.38 90 VAL A O 1
ATOM 742 N N . LYS A 1 91 ? -7.694 4.179 -7.980 1.00 67.31 91 LYS A N 1
ATOM 743 C CA . LYS A 1 91 ? -7.670 5.020 -6.776 1.00 67.31 91 LYS A CA 1
ATOM 744 C C . LYS A 1 91 ? -8.709 6.134 -6.836 1.00 67.31 91 LYS A C 1
ATOM 746 O O . LYS A 1 91 ? -9.389 6.341 -5.836 1.00 67.31 91 LYS A O 1
ATOM 751 N N . SER A 1 92 ? -8.853 6.823 -7.970 1.00 58.34 92 SER A N 1
ATOM 752 C CA . SER A 1 92 ? -9.847 7.895 -8.101 1.00 58.34 92 SER A CA 1
ATOM 753 C C . SER A 1 92 ? -11.280 7.381 -7.984 1.00 58.34 92 SER A C 1
ATOM 755 O O . SER A 1 92 ? -12.093 8.047 -7.369 1.00 58.34 92 SER A O 1
ATOM 757 N N . SER A 1 93 ? -11.590 6.171 -8.462 1.00 56.56 93 SER A N 1
ATOM 758 C CA . SER A 1 93 ? -12.954 5.630 -8.338 1.00 56.56 93 SER A CA 1
ATOM 759 C C . SER A 1 93 ? -13.343 5.207 -6.913 1.00 56.56 93 SER A C 1
ATOM 761 O O . SER A 1 93 ? -14.529 5.071 -6.624 1.00 56.56 93 SER A O 1
ATOM 763 N N . CYS A 1 94 ? -12.370 4.961 -6.026 1.00 51.03 94 CYS A N 1
ATOM 764 C CA . CYS A 1 94 ? -12.617 4.439 -4.674 1.00 51.03 94 CYS A CA 1
ATOM 765 C C . CYS A 1 94 ? -12.370 5.466 -3.551 1.00 51.03 94 CYS A C 1
ATOM 767 O O . CYS A 1 94 ? -12.949 5.333 -2.473 1.00 51.03 94 CYS A O 1
ATOM 769 N N . LEU A 1 95 ? -11.519 6.478 -3.767 1.00 50.91 95 LEU A N 1
ATOM 770 C CA . LEU A 1 95 ? -11.145 7.460 -2.737 1.00 50.91 95 LEU A CA 1
ATOM 771 C C . LEU A 1 95 ? -12.188 8.560 -2.500 1.00 50.91 95 LEU A C 1
ATOM 773 O O . LEU A 1 95 ? -12.164 9.165 -1.428 1.00 50.91 95 LEU A O 1
ATOM 777 N N . ASP A 1 96 ? -13.140 8.753 -3.415 1.00 49.69 96 ASP A N 1
ATOM 778 C CA . ASP A 1 96 ? -14.202 9.762 -3.278 1.00 49.69 96 ASP A CA 1
ATOM 779 C C . ASP A 1 96 ? -15.131 9.520 -2.070 1.00 49.69 96 ASP A C 1
ATOM 781 O O . ASP A 1 96 ? -15.904 10.396 -1.702 1.00 49.69 96 ASP A O 1
ATOM 785 N N . ARG A 1 97 ? -15.048 8.357 -1.405 1.00 48.69 97 ARG A N 1
ATOM 786 C CA . ARG A 1 97 ? -15.880 8.020 -0.234 1.00 48.69 97 ARG A CA 1
ATOM 787 C C . ARG A 1 97 ? -15.169 8.023 1.123 1.00 48.69 97 ARG A C 1
ATOM 789 O O . ARG A 1 97 ? -15.853 7.996 2.140 1.00 48.69 97 ARG A O 1
ATOM 796 N N . VAL A 1 98 ? -13.833 8.026 1.181 1.00 50.12 98 VAL A N 1
ATOM 797 C CA . VAL A 1 98 ? -13.091 7.816 2.452 1.00 50.12 98 VAL A CA 1
ATOM 798 C C . VAL A 1 98 ? -12.501 9.111 3.024 1.00 50.12 98 VAL A C 1
ATOM 800 O O . VAL A 1 98 ? -12.337 9.233 4.236 1.00 50.12 98 VAL A O 1
ATOM 803 N N . ALA A 1 99 ? -12.231 10.119 2.191 1.00 51.47 99 ALA A N 1
ATOM 804 C CA . ALA A 1 99 ? -11.601 11.366 2.640 1.00 51.47 99 ALA A CA 1
ATOM 805 C C . ALA A 1 99 ? -12.493 12.245 3.546 1.00 51.47 99 ALA A C 1
ATOM 807 O O . ALA A 1 99 ? -11.979 13.131 4.228 1.00 51.47 99 ALA A O 1
ATOM 808 N N . GLU A 1 100 ? -13.803 11.992 3.589 1.00 42.62 100 GLU A N 1
ATOM 809 C CA . GLU A 1 100 ? -14.782 12.824 4.303 1.00 42.62 100 GLU A CA 1
ATOM 810 C C . GLU A 1 100 ? -14.939 12.455 5.790 1.00 42.62 100 GLU A C 1
ATOM 812 O O . GLU A 1 100 ? -15.442 13.248 6.581 1.00 42.62 100 GLU A O 1
ATOM 817 N N . LEU A 1 101 ? -14.441 11.285 6.211 1.00 47.50 101 LEU A N 1
ATOM 818 C CA . LEU A 1 101 ? -14.619 10.785 7.579 1.00 47.50 101 LEU A CA 1
ATOM 819 C C . LEU A 1 101 ? -13.430 11.018 8.511 1.00 47.50 101 LEU A C 1
ATOM 821 O O . LEU A 1 101 ? -13.480 10.531 9.631 1.00 47.50 101 LEU A O 1
ATOM 825 N N . ARG A 1 102 ? -12.374 11.742 8.112 1.00 46.09 102 ARG A N 1
ATOM 826 C CA . ARG A 1 102 ? -11.199 11.984 8.973 1.00 46.09 102 ARG A CA 1
ATOM 827 C C . ARG A 1 102 ? -11.560 12.945 10.120 1.00 46.09 102 ARG A C 1
ATOM 829 O O . ARG A 1 102 ? -11.562 14.159 9.894 1.00 46.09 102 ARG A O 1
ATOM 836 N N . PRO A 1 103 ? -11.785 12.488 11.368 1.00 44.66 103 PRO A N 1
ATOM 837 C CA . PRO A 1 103 ? -11.995 13.398 12.476 1.00 44.66 103 PRO A CA 1
ATOM 838 C C . PRO A 1 103 ? -10.610 13.906 12.877 1.00 44.66 103 PRO A C 1
ATOM 840 O O . PRO A 1 103 ? -9.687 13.125 13.124 1.00 44.66 103 PRO A O 1
ATOM 843 N N . ARG A 1 104 ? -10.433 15.228 12.929 1.00 47.97 104 ARG A N 1
ATOM 844 C CA . ARG A 1 104 ? -9.276 15.829 13.598 1.00 47.97 104 ARG A CA 1
ATOM 845 C C . ARG A 1 104 ? -9.428 15.538 15.091 1.00 47.97 104 ARG A C 1
ATOM 8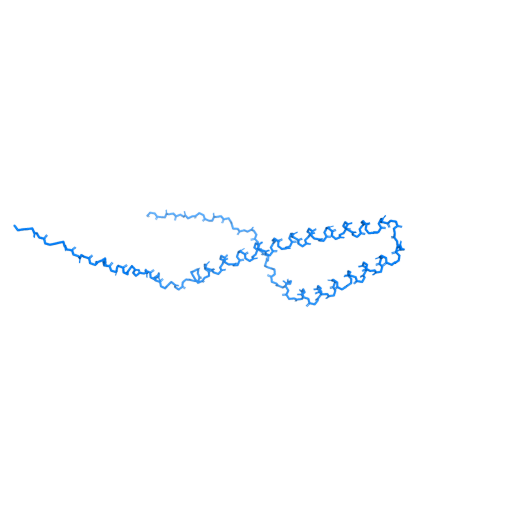47 O O . ARG A 1 104 ? -10.031 16.331 15.805 1.00 47.97 104 ARG A O 1
ATOM 854 N N . PHE A 1 105 ? -8.940 14.392 15.557 1.00 41.78 105 PHE A N 1
ATOM 855 C CA . PHE A 1 105 ? -8.810 14.147 16.989 1.00 41.78 105 PHE A CA 1
ATOM 856 C C . PHE A 1 105 ? -7.761 15.121 17.529 1.00 41.78 105 PHE A C 1
ATOM 858 O O . PHE A 1 105 ? -6.558 14.914 17.383 1.00 41.78 105 PHE A O 1
ATOM 865 N N . GLY A 1 106 ? -8.251 16.234 18.075 1.00 36.75 106 GLY A N 1
ATOM 866 C CA . GLY A 1 106 ? -7.473 17.172 18.863 1.00 36.75 106 GLY A CA 1
ATOM 867 C C . GLY A 1 106 ? -6.922 16.455 20.088 1.00 36.75 106 GLY A C 1
ATOM 868 O O . GLY A 1 106 ? -7.653 15.826 20.850 1.00 36.75 106 GLY A O 1
ATOM 869 N N . SER A 1 107 ? -5.610 16.523 20.242 1.00 45.50 107 SER A N 1
ATOM 870 C CA . SER A 1 107 ? -4.882 16.105 21.425 1.00 45.50 107 SER A CA 1
ATOM 871 C C . SER A 1 107 ? -5.153 17.088 22.566 1.00 45.50 107 SER A C 1
ATOM 873 O O . SER A 1 107 ? -4.383 18.020 22.729 1.00 45.50 107 SER A O 1
ATOM 875 N N . ASP A 1 108 ? -6.237 16.904 23.320 1.00 41.94 108 ASP A N 1
ATOM 876 C CA . ASP A 1 108 ? -6.460 17.580 24.608 1.00 41.94 108 ASP A CA 1
ATOM 877 C C . ASP A 1 108 ? -7.363 16.720 25.504 1.00 41.94 108 ASP A C 1
ATOM 879 O O . ASP A 1 108 ? -8.553 16.969 25.688 1.00 41.94 108 ASP A O 1
ATOM 883 N N . LEU A 1 109 ? -6.784 15.670 26.083 1.00 44.78 109 LEU A N 1
ATOM 884 C CA . LEU A 1 109 ? -7.346 14.996 27.253 1.00 44.78 109 LEU A CA 1
ATOM 885 C C . LEU A 1 109 ? -6.270 14.970 28.335 1.00 44.78 109 LEU A C 1
ATOM 887 O O . LEU A 1 109 ? -5.550 13.991 28.515 1.00 44.78 109 LEU A O 1
ATOM 891 N N . THR A 1 110 ? -6.138 16.091 29.045 1.00 47.72 110 THR A N 1
ATOM 892 C CA . THR A 1 110 ? -5.472 16.103 30.349 1.00 47.72 110 THR A CA 1
ATOM 893 C C . THR A 1 110 ? -6.389 15.438 31.386 1.00 47.72 110 THR A C 1
ATOM 895 O O . THR A 1 110 ? -7.612 15.605 31.321 1.00 47.72 110 THR A O 1
ATOM 898 N N . PRO A 1 111 ? -5.856 14.674 32.358 1.00 43.53 111 PRO A N 1
ATOM 899 C CA . PRO A 1 111 ? -6.684 13.997 33.346 1.00 43.53 111 PRO A CA 1
ATOM 900 C C . PRO A 1 111 ? -7.200 15.021 34.361 1.00 43.53 111 PRO A C 1
ATOM 902 O O . PRO A 1 111 ? -6.435 15.541 35.176 1.00 43.53 111 PRO A O 1
ATOM 905 N N . ARG A 1 112 ? -8.505 15.314 34.345 1.00 42.66 112 ARG A N 1
ATOM 906 C CA . ARG A 1 112 ? -9.155 15.987 35.476 1.00 42.66 112 ARG A CA 1
ATOM 907 C C . ARG A 1 112 ? -9.174 15.024 36.661 1.00 42.66 112 ARG A C 1
ATOM 909 O O . ARG A 1 112 ? -9.818 13.980 36.610 1.00 42.66 112 ARG A O 1
ATOM 916 N N . GLY A 1 113 ? -8.434 15.386 37.706 1.00 36.94 113 GLY A N 1
ATOM 917 C CA . GLY A 1 113 ? -8.417 14.687 38.982 1.00 36.94 113 GLY A CA 1
ATOM 918 C C . GLY A 1 113 ? -9.807 14.634 39.612 1.00 36.94 113 GLY A C 1
ATOM 919 O O . GLY A 1 113 ? -10.522 15.634 39.664 1.00 36.94 113 GLY A O 1
ATOM 920 N N . TYR A 1 114 ? -10.175 13.454 40.096 1.00 42.50 114 TYR A N 1
ATOM 921 C CA . TYR A 1 114 ? -11.348 13.254 40.933 1.00 42.50 114 TYR A CA 1
ATOM 922 C C . TYR A 1 114 ? -11.032 13.732 42.353 1.00 42.50 114 TYR A C 1
ATOM 924 O O . TYR A 1 114 ? -10.081 13.260 42.977 1.00 42.50 114 TYR A O 1
ATOM 932 N N . VAL A 1 115 ? -11.836 14.659 42.871 1.00 41.75 115 VAL A N 1
ATOM 933 C CA . VAL A 1 115 ? -11.858 14.997 44.297 1.00 41.75 115 VAL A CA 1
ATOM 934 C C . VAL A 1 115 ? -12.841 14.040 44.970 1.00 41.75 115 VAL A C 1
ATOM 936 O O . VAL A 1 115 ? -14.040 14.102 44.709 1.00 41.75 115 VAL A O 1
ATOM 939 N N . LEU A 1 116 ? -12.333 13.145 45.823 1.00 46.56 116 LEU A N 1
ATOM 940 C CA . LEU A 1 116 ? -13.154 12.463 46.822 1.00 46.56 116 LEU A CA 1
ATOM 941 C C . LEU A 1 116 ? -13.547 13.487 47.893 1.00 46.56 116 LEU A C 1
ATOM 943 O O . LEU A 1 116 ? -12.700 13.916 48.678 1.00 46.56 116 LEU A O 1
ATOM 947 N N . SER A 1 117 ? -14.824 13.851 47.950 1.00 43.00 117 SER A N 1
ATOM 948 C CA . SER A 1 117 ? -15.401 14.466 49.146 1.00 43.00 117 SER A CA 1
ATOM 949 C C . SER A 1 117 ? -15.828 13.359 50.111 1.00 43.00 117 SER A C 1
ATOM 951 O O . SER A 1 117 ? -16.543 12.436 49.722 1.00 43.00 117 SER A O 1
ATOM 953 N N . LYS A 1 118 ? -15.307 13.445 51.339 1.00 44.03 118 LYS A N 1
ATOM 954 C CA . LYS A 1 118 ? -15.721 12.662 52.510 1.00 44.03 118 LYS A CA 1
ATOM 955 C C . LYS A 1 118 ? -17.055 13.152 53.054 1.00 44.03 118 LYS A C 1
ATOM 957 O O . LYS A 1 118 ? -17.317 14.367 52.909 1.00 44.03 118 LYS A O 1
#